Protein AF-A0A5R2MTJ6-F1 (afdb_monomer)

pLDDT: mean 92.6, std 8.42, range [62.88, 97.88]

Radius of gyration: 14.29 Å; Cα contacts (8 Å, |Δi|>4): 29; chains: 1; bounding box: 42×17×32 Å

Foldseek 3Di:
DQLCVQLVHDPVLVCQQPPPPHPHDPSRVQSSCVSVVHDDDDDDDPPPDD

Mean predicted aligned error: 4.38 Å

Secondary structure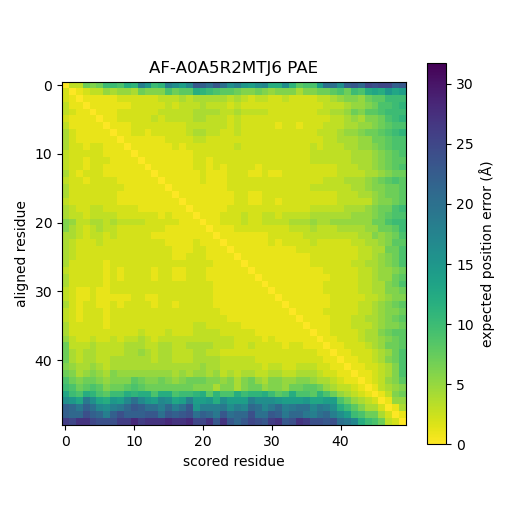 (DSSP, 8-state):
-HHHHHHT--HHHHHHHSSTT----HHHHHHHHHHTT------PPP----

Nearest PDB structures (foldseek):
  4z5h-assembly1_A-2  TM=7.998E-01  e=2.546E-02  Escherichia coli K-12
  3dnv-assembly1_B  TM=7.981E-01  e=5.844E-02  Escherichia coli K-12
  5k98-assembly1_P  TM=7.941E-01  e=5.844E-02  Escherichia coli MP020980.2
  8ezt-assembly1_D-2  TM=7.551E-01  e=6.351E-02  Legionella pneumophila
  6u0i-assembly1_B  TM=8.440E-01  e=1.458E-01  Escherichia coli str. K-12 substr. DH10B

Structure (mmCIF, N/CA/C/O backbone):
data_AF-A0A5R2MTJ6-F1
#
_entry.id   AF-A0A5R2MTJ6-F1
#
loop_
_atom_site.group_PDB
_atom_site.id
_atom_site.type_symbol
_atom_site.label_atom_id
_atom_site.label_alt_id
_atom_site.label_comp_id
_atom_site.label_asym_id
_atom_site.label_entity_id
_atom_site.label_seq_id
_atom_site.pdbx_PDB_ins_code
_atom_site.Cartn_x
_atom_site.Cartn_y
_atom_site.Cartn_z
_atom_site.occupancy
_atom_site.B_iso_or_equiv
_atom_site.auth_seq_id
_atom_site.auth_comp_id
_atom_site.auth_asym_id
_atom_site.auth_atom_id
_atom_site.pdbx_PDB_model_num
ATOM 1 N N . ALA A 1 1 ? -13.199 2.633 5.053 1.00 63.44 1 ALA A N 1
ATOM 2 C CA . ALA A 1 1 ? -13.588 1.280 5.525 1.00 63.44 1 ALA A CA 1
ATOM 3 C C . ALA A 1 1 ? -13.465 0.229 4.422 1.00 63.44 1 ALA A C 1
ATOM 5 O O . ALA A 1 1 ? -12.977 -0.860 4.692 1.00 63.44 1 ALA A O 1
ATOM 6 N N . GLN A 1 2 ? -13.857 0.572 3.193 1.00 87.88 2 GLN A N 1
ATOM 7 C CA . GLN A 1 2 ? -13.909 -0.344 2.056 1.00 87.88 2 GLN A CA 1
ATOM 8 C C . GLN A 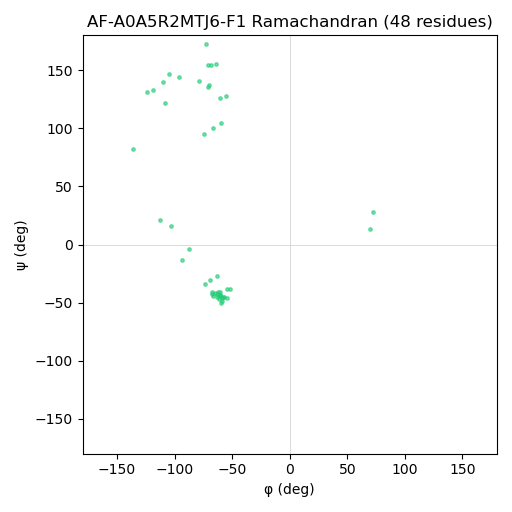1 2 ? -12.561 -1.002 1.714 1.00 87.88 2 GLN A C 1
ATOM 10 O O . GLN A 1 2 ? -12.512 -2.220 1.620 1.00 87.88 2 GLN A O 1
ATOM 15 N N . ILE A 1 3 ? -11.455 -0.245 1.668 1.00 92.38 3 ILE A N 1
ATOM 16 C CA . ILE A 1 3 ? -10.132 -0.808 1.328 1.00 92.38 3 ILE A CA 1
ATOM 17 C C . ILE A 1 3 ? -9.661 -1.850 2.348 1.00 92.38 3 ILE A C 1
ATOM 19 O O . ILE A 1 3 ? -9.229 -2.926 1.959 1.00 92.38 3 ILE A O 1
ATOM 23 N N . ALA A 1 4 ? -9.782 -1.579 3.651 1.00 93.62 4 ALA A N 1
ATOM 24 C CA . ALA A 1 4 ? -9.442 -2.545 4.704 1.00 93.62 4 ALA A CA 1
ATOM 25 C C . ALA A 1 4 ? -10.194 -3.875 4.516 1.00 93.62 4 ALA A C 1
ATOM 27 O O . ALA A 1 4 ? -9.594 -4.945 4.528 1.00 93.62 4 ALA A O 1
ATOM 28 N N . SER A 1 5 ? -11.499 -3.798 4.238 1.00 92.62 5 SER A N 1
ATOM 29 C CA . SER A 1 5 ? -12.330 -4.977 3.976 1.00 92.62 5 SER A CA 1
ATOM 30 C C . SER A 1 5 ? -11.951 -5.693 2.677 1.00 92.62 5 SER A C 1
ATOM 32 O O . SER A 1 5 ? -11.836 -6.912 2.681 1.00 92.62 5 SER A O 1
ATOM 34 N N . GLN A 1 6 ? -11.726 -4.961 1.584 1.00 94.69 6 GLN A N 1
ATOM 35 C CA . GLN A 1 6 ? -11.379 -5.538 0.280 1.00 94.69 6 GLN A CA 1
ATOM 36 C C . GLN A 1 6 ? -9.980 -6.164 0.255 1.00 94.69 6 GLN A C 1
ATOM 38 O O . GLN A 1 6 ? -9.740 -7.114 -0.482 1.00 94.69 6 GLN A O 1
ATOM 43 N N . THR A 1 7 ? -9.052 -5.624 1.044 1.00 94.69 7 THR A N 1
ATOM 44 C CA . THR A 1 7 ? -7.655 -6.084 1.094 1.00 94.69 7 THR A CA 1
ATOM 45 C C . THR A 1 7 ? -7.395 -7.113 2.193 1.00 94.69 7 THR A C 1
ATOM 47 O O . THR A 1 7 ? -6.337 -7.739 2.190 1.00 94.69 7 THR A O 1
ATOM 50 N N . GLY A 1 8 ? -8.328 -7.288 3.138 1.00 93.50 8 GLY A N 1
ATOM 51 C CA . GLY A 1 8 ? -8.140 -8.119 4.332 1.00 93.50 8 GLY A CA 1
ATOM 52 C C . GLY A 1 8 ? -7.146 -7.532 5.342 1.00 93.50 8 GLY A C 1
ATOM 53 O O . GLY A 1 8 ? -6.697 -8.236 6.243 1.00 93.50 8 GLY A O 1
ATOM 54 N N . LEU A 1 9 ? -6.777 -6.258 5.191 1.00 95.25 9 LEU A N 1
ATOM 55 C CA . LEU A 1 9 ? -5.831 -5.563 6.061 1.00 95.25 9 LEU A CA 1
ATOM 56 C C . LEU A 1 9 ? -6.580 -4.779 7.134 1.00 95.25 9 LEU A C 1
ATOM 58 O O . LEU A 1 9 ? -7.624 -4.176 6.876 1.00 95.25 9 LEU A O 1
ATOM 62 N N . SER A 1 10 ? -6.015 -4.713 8.340 1.00 96.19 10 SER A N 1
ATOM 63 C CA . SER A 1 10 ? -6.543 -3.803 9.355 1.00 96.19 10 SER A CA 1
ATOM 64 C C . SER A 1 10 ? -6.297 -2.345 8.947 1.00 96.19 10 SER A C 1
ATOM 66 O O . SER A 1 10 ? -5.360 -2.026 8.211 1.00 96.19 10 SER A O 1
ATOM 68 N N . ARG A 1 11 ? -7.127 -1.423 9.449 1.00 94.81 11 ARG A N 1
ATOM 69 C CA . ARG A 1 11 ? -6.919 0.018 9.217 1.00 94.81 11 ARG A CA 1
ATOM 70 C C . ARG A 1 11 ? -5.576 0.483 9.769 1.00 94.81 11 ARG A C 1
ATOM 72 O O . ARG A 1 11 ? -4.890 1.253 9.117 1.00 94.81 11 ARG A O 1
ATOM 79 N N . GLU A 1 12 ? -5.198 -0.012 10.943 1.00 96.44 12 GLU A N 1
ATOM 80 C CA . GLU A 1 12 ? -3.908 0.291 11.560 1.00 96.44 12 GLU A CA 1
ATOM 81 C C . GLU A 1 12 ? -2.746 -0.168 10.675 1.00 96.44 12 GLU A C 1
ATOM 83 O O . GLU A 1 12 ? -1.805 0.590 10.458 1.00 96.44 12 GLU A O 1
ATOM 88 N N . GLN A 1 13 ? -2.833 -1.372 10.101 1.00 95.38 13 GLN A N 1
ATOM 89 C CA . GLN A 1 13 ? -1.821 -1.857 9.171 1.00 95.38 13 GLN A CA 1
ATOM 90 C C . GLN A 1 13 ? -1.756 -0.984 7.916 1.00 95.38 13 GLN A C 1
ATOM 92 O O . GLN A 1 13 ? -0.657 -0.646 7.491 1.00 95.38 13 GLN A O 1
ATOM 97 N N . LEU A 1 14 ? -2.897 -0.579 7.351 1.00 96.44 14 LEU A N 1
ATOM 98 C CA . LEU A 1 14 ? -2.921 0.354 6.220 1.00 96.44 14 LEU A CA 1
ATOM 99 C C . LEU A 1 14 ? -2.249 1.686 6.577 1.00 96.44 14 LEU A C 1
ATOM 101 O O . LEU A 1 14 ? -1.375 2.135 5.842 1.00 96.44 14 LEU A O 1
ATOM 105 N N . TYR A 1 15 ? -2.592 2.287 7.718 1.00 95.50 15 TYR A N 1
ATOM 106 C CA . TYR A 1 15 ? -1.989 3.550 8.143 1.00 95.50 15 TYR A CA 1
ATOM 107 C C . TYR A 1 15 ? -0.494 3.418 8.428 1.00 95.50 15 TYR A C 1
ATOM 109 O O . TYR A 1 15 ? 0.269 4.275 8.006 1.00 95.50 15 TYR A O 1
ATOM 117 N N . ARG A 1 16 ? -0.047 2.344 9.087 1.00 96.50 16 ARG A N 1
ATOM 118 C CA . ARG A 1 16 ? 1.380 2.113 9.353 1.00 96.50 16 ARG A CA 1
ATOM 119 C C . ARG A 1 16 ? 2.164 1.834 8.072 1.00 96.50 16 ARG A C 1
ATOM 121 O O . ARG A 1 16 ? 3.287 2.301 7.938 1.00 96.50 16 ARG A O 1
ATOM 128 N N . SER A 1 17 ? 1.602 1.050 7.154 1.00 97.06 17 SER A N 1
ATOM 129 C CA . SER A 1 17 ? 2.278 0.672 5.912 1.00 97.06 17 SER A CA 1
ATOM 130 C C . SER A 1 17 ? 2.358 1.815 4.904 1.00 97.06 17 SER A C 1
ATOM 132 O O . SER A 1 17 ? 3.350 1.879 4.195 1.00 97.06 17 SER A O 1
ATOM 134 N N . PHE A 1 18 ? 1.362 2.702 4.841 1.00 96.12 18 PHE A N 1
ATOM 135 C CA . PHE A 1 18 ? 1.308 3.816 3.882 1.00 96.12 18 PHE A CA 1
ATOM 136 C C . PHE A 1 18 ? 1.435 5.200 4.545 1.00 96.12 18 PHE A C 1
ATOM 138 O O . PHE A 1 18 ? 1.004 6.198 3.969 1.00 96.12 18 PHE A O 1
ATOM 145 N N . SER A 1 19 ? 1.987 5.281 5.759 1.00 96.94 19 SER A N 1
ATOM 146 C CA . SER A 1 19 ? 2.378 6.563 6.358 1.00 96.94 19 SER A CA 1
ATOM 147 C C . SER A 1 19 ? 3.624 7.128 5.673 1.00 96.94 19 SER A C 1
ATOM 149 O O . SER A 1 19 ? 4.275 6.448 4.884 1.00 96.94 19 SER A O 1
ATOM 151 N N . GLU A 1 20 ? 3.992 8.358 6.028 1.00 97.88 20 GLU A N 1
ATOM 152 C CA . GLU A 1 20 ? 5.215 9.020 5.556 1.00 97.88 20 GLU A CA 1
ATOM 153 C C . GLU A 1 20 ? 6.484 8.173 5.764 1.00 97.88 20 GLU A C 1
ATOM 155 O O . GLU A 1 20 ? 7.331 8.104 4.882 1.00 97.88 20 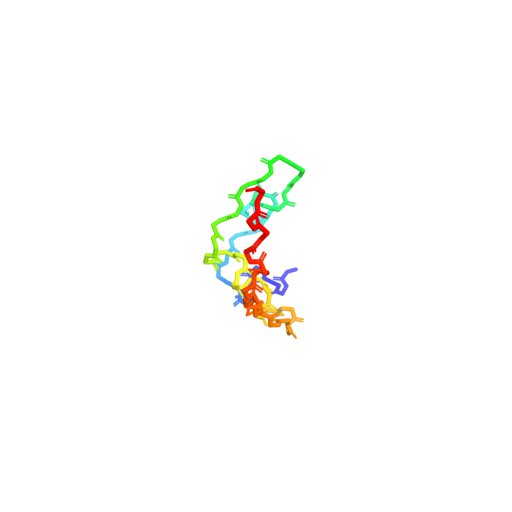GLU A O 1
ATOM 160 N N . ASN A 1 21 ? 6.573 7.464 6.895 1.00 97.31 21 ASN A N 1
ATOM 161 C CA . ASN A 1 21 ? 7.686 6.567 7.232 1.00 97.31 21 ASN A CA 1
ATOM 162 C C . ASN A 1 21 ? 7.325 5.081 7.047 1.00 97.31 21 ASN A C 1
ATOM 164 O O . ASN A 1 21 ? 7.973 4.194 7.610 1.00 97.31 21 ASN A O 1
ATOM 168 N N . GLY A 1 22 ? 6.237 4.800 6.331 1.00 97.12 22 GLY A N 1
ATOM 169 C CA . GLY A 1 22 ? 5.753 3.452 6.092 1.00 97.12 22 GLY A CA 1
ATOM 170 C C . GLY A 1 22 ? 6.656 2.680 5.132 1.00 97.12 22 GLY A C 1
ATOM 171 O O . 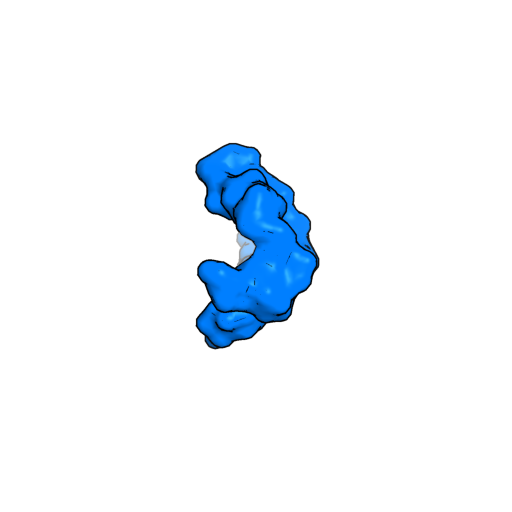GLY A 1 22 ? 7.345 3.244 4.289 1.00 97.12 22 GLY A O 1
ATOM 172 N N . ASN A 1 23 ? 6.633 1.355 5.246 1.00 97.38 23 ASN A N 1
ATOM 173 C CA . ASN A 1 23 ? 7.326 0.462 4.321 1.00 97.38 23 ASN A CA 1
ATOM 174 C C . ASN A 1 23 ? 6.396 -0.706 3.957 1.00 97.38 23 ASN A C 1
ATOM 176 O O . ASN A 1 23 ? 6.430 -1.760 4.605 1.00 97.38 23 ASN A O 1
ATOM 180 N N . PRO A 1 24 ? 5.474 -0.517 2.996 1.00 97.50 24 PRO A N 1
ATOM 181 C CA . PRO A 1 24 ? 4.557 -1.568 2.593 1.00 97.50 24 PRO A CA 1
ATOM 182 C C . PRO A 1 24 ? 5.326 -2.656 1.839 1.00 97.50 24 PRO A C 1
ATOM 184 O O . PRO A 1 24 ? 6.140 -2.378 0.962 1.00 97.50 24 PRO A O 1
ATOM 187 N N . THR A 1 25 ? 5.029 -3.925 2.124 1.00 97.00 25 THR A N 1
ATOM 188 C CA . THR A 1 25 ? 5.524 -5.013 1.267 1.00 97.00 25 THR A CA 1
ATOM 189 C C . THR A 1 25 ? 4.924 -4.893 -0.134 1.00 97.00 25 THR A C 1
ATOM 191 O O . THR A 1 25 ? 3.800 -4.410 -0.286 1.00 97.00 25 THR A O 1
ATOM 194 N N . LEU A 1 26 ? 5.596 -5.437 -1.153 1.00 97.06 26 LEU A N 1
ATOM 195 C CA . LEU A 1 26 ? 5.052 -5.475 -2.516 1.00 97.06 26 LEU A CA 1
ATOM 196 C C . LEU A 1 26 ? 3.656 -6.129 -2.570 1.00 97.06 26 LEU A C 1
ATOM 198 O O . LEU A 1 26 ? 2.769 -5.640 -3.267 1.00 97.06 26 LEU A O 1
ATOM 202 N N . LYS A 1 27 ? 3.426 -7.187 -1.777 1.00 95.81 27 LYS A N 1
ATOM 203 C CA . LYS A 1 27 ? 2.110 -7.834 -1.639 1.00 95.81 27 LYS A CA 1
ATOM 204 C C . LYS A 1 27 ? 1.047 -6.853 -1.136 1.00 95.81 27 LYS A C 1
ATOM 206 O O . LYS A 1 27 ? -0.050 -6.812 -1.690 1.00 95.81 27 LYS A O 1
ATOM 211 N N . THR A 1 28 ? 1.370 -6.071 -0.105 1.00 96.44 28 THR A N 1
ATOM 212 C CA . THR A 1 28 ? 0.482 -5.046 0.465 1.00 96.44 28 THR A CA 1
ATOM 213 C C . THR A 1 28 ? 0.148 -3.980 -0.575 1.00 96.44 28 THR A C 1
ATOM 215 O O . THR A 1 28 ? -1.023 -3.654 -0.762 1.00 96.44 28 THR A O 1
ATOM 218 N N . THR A 1 29 ? 1.159 -3.484 -1.290 1.00 96.94 29 THR A N 1
ATOM 219 C CA . THR A 1 29 ? 0.995 -2.471 -2.339 1.00 96.94 29 THR A CA 1
ATOM 220 C C . THR A 1 29 ? 0.073 -2.966 -3.449 1.00 96.94 29 THR A C 1
ATOM 222 O O . THR A 1 29 ? -0.919 -2.309 -3.755 1.00 96.94 29 THR A O 1
ATOM 225 N N . ILE A 1 30 ? 0.320 -4.165 -3.986 1.00 96.62 30 ILE A N 1
ATOM 226 C CA . ILE A 1 30 ? -0.510 -4.752 -5.049 1.00 96.62 30 ILE A CA 1
ATOM 227 C C . ILE A 1 30 ? -1.955 -4.973 -4.576 1.00 96.62 30 ILE A C 1
ATOM 229 O O . ILE A 1 30 ? -2.889 -4.712 -5.333 1.00 96.62 30 ILE A O 1
ATOM 233 N N . ALA A 1 31 ? -2.167 -5.437 -3.340 1.00 95.88 31 ALA A N 1
ATOM 234 C CA . ALA A 1 31 ? -3.515 -5.639 -2.803 1.00 95.88 31 ALA A CA 1
ATOM 235 C C . ALA A 1 31 ? -4.312 -4.326 -2.749 1.00 95.88 31 ALA A C 1
ATOM 237 O O . ALA A 1 31 ? -5.469 -4.290 -3.169 1.00 95.88 31 ALA A O 1
ATOM 238 N N . VAL A 1 32 ? -3.686 -3.240 -2.285 1.00 96.75 32 VAL A N 1
ATOM 239 C CA . VAL A 1 32 ? -4.321 -1.915 -2.238 1.00 96.75 32 VAL A CA 1
ATOM 240 C C . VAL A 1 32 ? -4.572 -1.364 -3.641 1.00 96.75 32 VAL A C 1
ATOM 242 O O . VAL A 1 32 ? -5.667 -0.870 -3.894 1.00 96.75 32 VAL A O 1
ATOM 245 N N . MET A 1 33 ? -3.621 -1.505 -4.570 1.00 96.88 33 MET A N 1
ATOM 246 C CA . MET A 1 33 ? -3.815 -1.092 -5.967 1.00 96.88 33 MET A CA 1
ATOM 247 C C . MET A 1 33 ? -5.029 -1.791 -6.593 1.00 96.88 33 MET A C 1
ATOM 249 O O . MET A 1 33 ? -5.894 -1.118 -7.149 1.00 96.88 33 MET A O 1
ATOM 253 N N . LYS A 1 34 ? -5.177 -3.108 -6.398 1.00 95.38 34 LYS A N 1
ATOM 254 C CA . LYS A 1 34 ? -6.353 -3.862 -6.869 1.00 95.38 34 LYS A CA 1
ATOM 255 C C . LYS A 1 34 ? -7.663 -3.362 -6.260 1.00 95.38 34 LYS A C 1
ATOM 257 O O . LYS A 1 34 ? -8.640 -3.207 -6.982 1.00 95.38 34 LYS A O 1
ATOM 262 N N . ALA A 1 35 ? -7.689 -3.087 -4.954 1.00 96.12 35 ALA A N 1
ATOM 263 C CA . ALA A 1 35 ? -8.875 -2.545 -4.285 1.00 96.12 35 ALA A CA 1
ATOM 264 C C . ALA A 1 35 ? -9.274 -1.152 -4.813 1.00 96.12 35 ALA A C 1
ATOM 266 O O . ALA A 1 35 ? -10.450 -0.797 -4.784 1.00 96.12 35 ALA A O 1
ATOM 267 N N . LEU A 1 36 ? -8.303 -0.389 -5.321 1.00 95.94 36 LEU A N 1
ATOM 268 C CA . LEU A 1 36 ? -8.499 0.915 -5.955 1.00 95.94 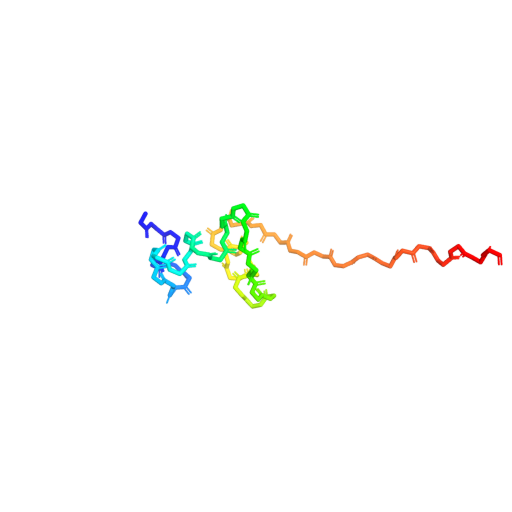36 LEU A CA 1
ATOM 269 C C . LEU A 1 36 ? -8.797 0.837 -7.463 1.00 95.94 36 LEU A C 1
ATOM 271 O O . LEU A 1 36 ? -9.042 1.873 -8.074 1.00 95.94 36 LEU A O 1
ATOM 275 N N . GLY A 1 37 ? -8.769 -0.352 -8.073 1.00 96.31 37 GLY A N 1
ATOM 276 C CA . GLY A 1 37 ? -8.921 -0.508 -9.524 1.00 96.31 37 GLY A CA 1
ATOM 277 C C . GLY A 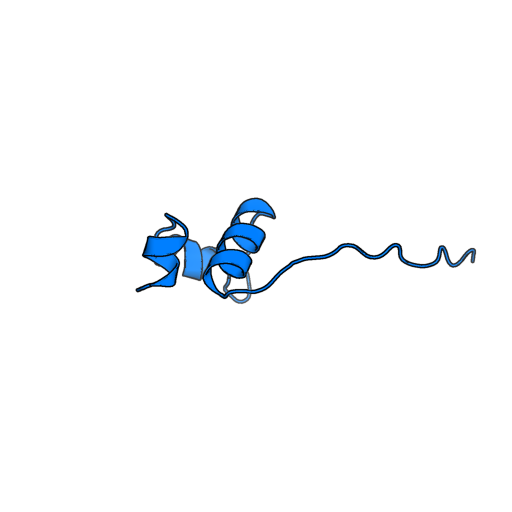1 37 ? -7.698 -0.051 -10.331 1.00 96.31 37 GLY A C 1
ATOM 278 O O . GLY A 1 37 ? -7.844 0.374 -11.472 1.00 96.31 37 GLY A O 1
ATOM 279 N N . ILE A 1 38 ? -6.500 -0.111 -9.740 1.00 97.44 38 ILE A N 1
ATOM 280 C CA . ILE A 1 38 ? -5.227 0.293 -10.353 1.00 97.44 38 ILE A CA 1
ATOM 281 C C . ILE A 1 38 ? -4.370 -0.950 -10.631 1.00 97.44 38 ILE A C 1
ATOM 283 O O . ILE A 1 38 ? -4.266 -1.849 -9.793 1.00 97.44 38 ILE A O 1
ATOM 287 N N . GLU A 1 39 ? -3.691 -0.972 -11.778 1.00 95.12 39 GLU A N 1
ATOM 288 C CA . GLU A 1 39 ? -2.727 -2.014 -12.147 1.00 95.12 39 GLU A CA 1
ATOM 289 C C . GLU A 1 39 ? -1.273 -1.532 -12.032 1.00 95.12 39 GLU A C 1
ATOM 291 O O . GLU A 1 39 ? -0.961 -0.364 -12.269 1.00 95.12 39 GLU A O 1
ATOM 296 N N . LEU A 1 40 ? -0.371 -2.449 -11.663 1.00 94.25 40 LEU A N 1
ATOM 297 C CA . LEU A 1 40 ? 1.073 -2.220 -11.627 1.00 94.25 40 LEU A CA 1
ATOM 298 C C . LEU A 1 40 ? 1.738 -2.985 -12.771 1.00 94.25 40 LEU A C 1
ATOM 300 O O . LEU A 1 40 ? 1.679 -4.212 -12.812 1.00 94.25 40 LEU A O 1
ATOM 304 N N . THR A 1 41 ? 2.438 -2.271 -13.646 1.00 94.56 41 THR A N 1
ATOM 305 C CA . THR A 1 41 ? 3.259 -2.860 -14.715 1.00 94.56 41 THR A CA 1
ATOM 306 C C . THR A 1 41 ? 4.716 -2.465 -14.556 1.00 94.56 41 THR A C 1
ATOM 308 O O . THR A 1 41 ? 5.029 -1.287 -14.386 1.00 94.56 41 THR A O 1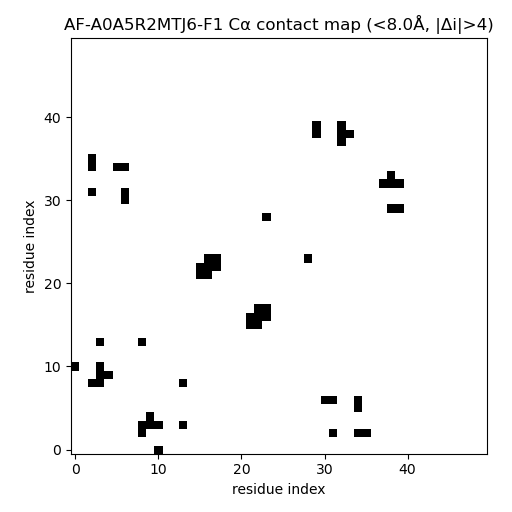
ATOM 311 N N . ALA A 1 42 ? 5.612 -3.442 -14.670 1.00 93.81 42 ALA A N 1
ATOM 312 C CA . ALA A 1 42 ? 7.040 -3.187 -14.769 1.00 93.81 42 ALA A CA 1
ATOM 313 C C . ALA A 1 42 ? 7.406 -2.764 -16.199 1.00 93.81 42 ALA A C 1
ATOM 315 O O . ALA A 1 42 ? 6.906 -3.327 -17.174 1.00 93.81 42 ALA A O 1
ATOM 316 N N . LYS A 1 43 ? 8.311 -1.793 -16.320 1.00 95.12 43 LYS A N 1
ATOM 317 C CA . LYS A 1 43 ? 8.976 -1.443 -17.578 1.00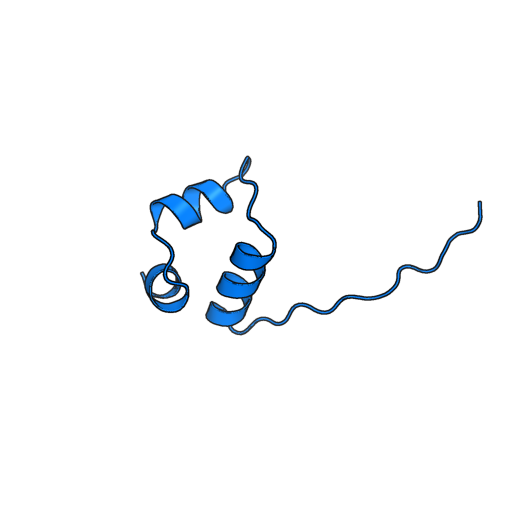 95.12 43 LYS A CA 1
ATOM 318 C C . LYS A 1 43 ? 10.476 -1.535 -17.356 1.00 95.12 43 LYS A C 1
ATOM 320 O O . LYS A 1 43 ? 10.975 -1.001 -16.366 1.00 95.12 43 LYS A O 1
ATOM 325 N N . ALA A 1 44 ? 11.177 -2.213 -18.259 1.00 93.38 44 ALA A N 1
ATOM 326 C CA . ALA A 1 44 ? 12.630 -2.234 -18.229 1.00 93.38 44 ALA A CA 1
ATOM 327 C C . ALA A 1 44 ? 13.146 -0.799 -18.388 1.00 93.38 44 ALA A C 1
ATOM 329 O O . ALA A 1 44 ? 12.755 -0.097 -19.323 1.00 93.38 44 ALA A O 1
ATOM 330 N N . GLN A 1 45 ? 13.992 -0.359 -17.458 1.00 89.56 45 GLN A N 1
ATOM 331 C CA . GLN A 1 45 ? 14.749 0.869 -17.659 1.00 89.56 45 GLN A CA 1
ATOM 332 C C . GLN A 1 45 ? 15.804 0.586 -18.734 1.00 89.56 45 GLN A C 1
ATOM 334 O O . GLN A 1 45 ? 16.437 -0.476 -18.675 1.00 89.56 45 GLN A O 1
ATOM 339 N N . PRO A 1 46 ? 15.996 1.480 -19.719 1.00 85.44 46 PRO A N 1
ATOM 340 C CA . PRO A 1 46 ? 17.116 1.345 -20.631 1.00 85.44 46 PRO A CA 1
ATOM 341 C C . PRO A 1 46 ? 18.398 1.285 -19.802 1.00 85.44 46 PRO A C 1
ATOM 343 O O . PRO A 1 46 ? 18.618 2.127 -18.931 1.00 85.44 46 PRO A O 1
ATOM 346 N N . HIS A 1 47 ? 19.223 0.268 -20.042 1.00 78.75 47 HIS A N 1
ATOM 347 C CA . HIS A 1 47 ? 20.541 0.192 -19.433 1.00 78.75 47 HIS A CA 1
ATOM 348 C C . HIS A 1 47 ? 21.374 1.344 -20.004 1.00 78.75 47 HIS A C 1
ATOM 350 O O . HIS A 1 47 ? 21.821 1.281 -21.147 1.00 78.75 47 HIS A O 1
ATOM 356 N N . GLN A 1 48 ? 21.516 2.432 -19.246 1.00 72.31 48 GLN A N 1
ATOM 357 C CA . GLN A 1 48 ? 22.499 3.461 -19.555 1.00 72.31 48 GLN A CA 1
ATOM 358 C C . GLN A 1 48 ? 23.861 2.897 -19.166 1.00 72.31 48 GLN A C 1
ATOM 360 O O . GLN A 1 48 ? 24.248 2.924 -17.999 1.00 72.31 48 GLN A O 1
ATOM 365 N N . SER A 1 49 ? 24.549 2.330 -20.154 1.00 67.62 49 SER A N 1
ATOM 366 C CA . SER A 1 49 ? 25.985 2.105 -20.073 1.00 67.62 49 SER A CA 1
ATOM 367 C C . SER A 1 49 ? 26.643 3.473 -19.891 1.00 67.62 49 SER A C 1
ATOM 369 O O . SER A 1 49 ? 26.652 4.281 -20.821 1.00 67.62 49 SER A O 1
ATOM 371 N N . VAL A 1 50 ? 27.085 3.755 -18.667 1.00 62.88 50 VAL A N 1
ATOM 372 C CA . VAL A 1 50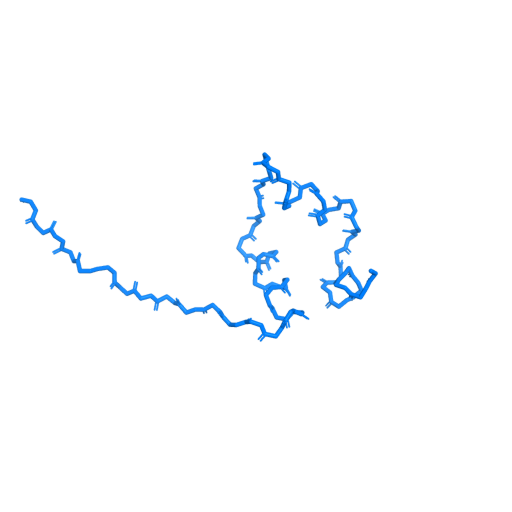 ? 28.072 4.804 -18.376 1.00 62.88 50 VAL A CA 1
ATOM 373 C C . VAL A 1 50 ? 29.432 4.410 -18.929 1.00 62.88 50 VAL A C 1
ATOM 375 O O . VAL A 1 50 ? 29.739 3.195 -18.915 1.00 62.88 50 VAL A O 1
#

Sequence (50 aa):
AQIASQTGLSREQLYRSFSENGNPTLKTTIAVMKALGIELTAKAQPHQSV

Solvent-accessible surface area (backbone atoms only — not comparable to full-atom values): 3262 Å² total; per-residue (Å²): 115,65,58,32,66,70,52,75,43,53,65,67,55,50,50,53,29,70,37,99,89,34,75,56,51,70,69,55,50,52,41,50,31,53,63,71,76,46,87,89,79,91,72,86,75,80,83,77,83,125